Protein AF-A0A914RPT6-F1 (afdb_monomer_lite)

Organism: Parascaris equorum (NCBI:txid6256)

Sequence (140 aa):
MHEAVLGQYVQQFSGYSQHDSQELLSFLLDGLHEDLNRVKKKVYLEAKDSGERPDSMVAAEAWQMYKMGNDSVIVDYLHGQLKSTVVCPQCKLVSVKFDPFCFLSLPLPPKERIHKVVMTLVPLSPDRKWVKVTAIVFFC

Secondary structure (DSSP, 8-st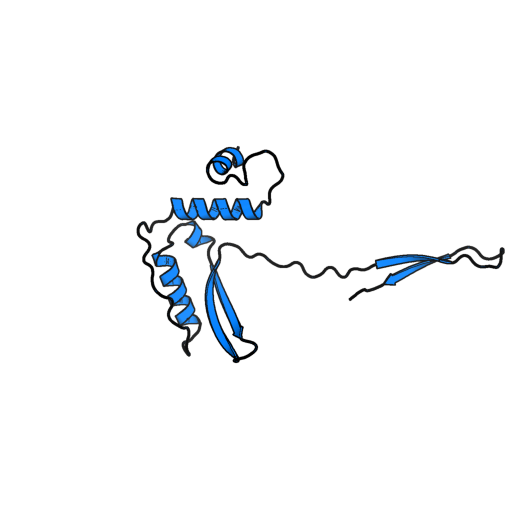ate):
-HHHHHTTT-GGG-SS----HHHHHHHHHHHHHHHT-S--S----PPPP-TTS-HHHHHHHHHHHHHHH--SHHHHHH-EEEEEEEE-TTT--EEEEEEEES---PPPPP--EEEEEEEEE--SSTTSPPEEEEEEEEE-

Structure (mmCIF, N/CA/C/O backbone):
data_AF-A0A914RPT6-F1
#
_entry.id   AF-A0A914RPT6-F1
#
loop_
_atom_site.group_PDB
_atom_site.id
_atom_site.type_symbol
_atom_site.label_atom_id
_atom_site.label_alt_id
_atom_site.label_comp_id
_atom_site.label_asym_id
_atom_site.label_entity_id
_atom_site.label_seq_id
_atom_site.pdbx_PDB_ins_code
_atom_site.Cartn_x
_atom_site.Cartn_y
_atom_site.Cartn_z
_atom_site.occupancy
_atom_site.B_iso_or_equiv
_atom_site.auth_seq_id
_atom_site.auth_comp_id
_atom_site.auth_asym_id
_atom_site.auth_atom_id
_atom_site.pdbx_PDB_model_num
ATOM 1 N N . MET A 1 1 ? 7.819 26.152 0.570 1.00 44.69 1 MET A N 1
ATOM 2 C CA . MET A 1 1 ? 7.006 26.464 1.773 1.00 44.69 1 MET A CA 1
ATOM 3 C C . MET A 1 1 ? 6.519 25.196 2.482 1.00 44.69 1 MET A C 1
ATOM 5 O O . MET A 1 1 ? 6.543 25.185 3.701 1.00 44.69 1 MET A O 1
ATOM 9 N N . HIS A 1 2 ? 6.165 24.119 1.764 1.00 48.03 2 HIS A N 1
ATOM 10 C CA . HIS A 1 2 ? 5.782 22.833 2.375 1.00 48.03 2 HIS A CA 1
ATOM 11 C C . HIS A 1 2 ? 6.952 22.053 3.015 1.00 48.03 2 HIS A C 1
ATOM 13 O O . HIS A 1 2 ? 6.782 21.468 4.078 1.00 48.03 2 HIS A O 1
ATOM 19 N N . GLU A 1 3 ? 8.158 22.116 2.441 1.00 50.22 3 GLU A N 1
ATOM 20 C CA . GLU A 1 3 ? 9.343 21.405 2.964 1.00 50.22 3 GLU A CA 1
ATOM 21 C C . GLU A 1 3 ? 9.825 21.929 4.328 1.00 50.22 3 GLU A C 1
ATOM 23 O O . GLU A 1 3 ? 10.287 21.157 5.158 1.00 50.22 3 GLU A O 1
ATOM 28 N N . ALA A 1 4 ? 9.653 23.224 4.614 1.00 53.31 4 ALA A N 1
ATOM 29 C CA . ALA A 1 4 ? 10.131 23.833 5.859 1.00 53.31 4 ALA A CA 1
ATOM 30 C C . ALA A 1 4 ? 9.368 23.358 7.110 1.00 53.31 4 ALA A C 1
ATOM 32 O O . ALA A 1 4 ? 9.947 23.304 8.192 1.00 53.31 4 ALA A O 1
ATOM 33 N N . VAL A 1 5 ? 8.085 23.007 6.969 1.00 59.34 5 VAL A N 1
ATOM 34 C CA . VAL A 1 5 ? 7.283 22.444 8.069 1.00 59.34 5 VAL A CA 1
ATOM 35 C C . VAL A 1 5 ? 7.643 20.973 8.274 1.00 59.34 5 VAL A C 1
ATOM 37 O O . VAL A 1 5 ? 7.812 20.531 9.403 1.00 59.34 5 VAL A O 1
ATOM 40 N N . LEU A 1 6 ? 7.845 20.225 7.187 1.00 57.00 6 LEU A N 1
ATOM 41 C CA . LEU A 1 6 ? 8.201 18.805 7.234 1.00 57.00 6 LEU A CA 1
ATOM 42 C C . LEU A 1 6 ? 9.631 18.563 7.725 1.00 57.00 6 LEU A C 1
ATOM 44 O O . LEU A 1 6 ? 9.858 17.617 8.474 1.00 57.00 6 LEU A O 1
ATOM 48 N N . GLY A 1 7 ? 10.571 19.456 7.408 1.00 58.16 7 GLY A N 1
ATOM 49 C CA . GLY A 1 7 ? 11.945 19.413 7.913 1.00 58.16 7 GLY A CA 1
ATOM 50 C C . GLY A 1 7 ? 12.064 19.562 9.437 1.00 58.16 7 GLY A C 1
ATOM 51 O O . GLY A 1 7 ? 13.114 19.242 9.991 1.00 58.16 7 GLY A O 1
ATOM 52 N N . GLN A 1 8 ? 11.004 20.005 10.130 1.00 58.56 8 GLN A N 1
ATOM 53 C CA . GLN A 1 8 ? 10.944 20.005 11.599 1.00 58.56 8 GLN A CA 1
ATOM 54 C C . GLN A 1 8 ? 10.602 18.624 12.180 1.00 58.56 8 GLN A C 1
ATOM 56 O O . GLN A 1 8 ? 10.999 18.333 13.305 1.00 58.56 8 GLN A O 1
ATOM 61 N N . TYR A 1 9 ? 9.900 17.776 11.420 1.00 59.31 9 TYR A N 1
ATOM 62 C CA . TYR A 1 9 ? 9.444 16.448 11.852 1.00 59.31 9 TYR A CA 1
ATOM 63 C C . TYR A 1 9 ? 10.284 15.307 11.260 1.00 59.31 9 TYR A C 1
ATOM 65 O O . TYR A 1 9 ? 10.416 14.257 11.885 1.00 59.31 9 TYR A O 1
ATOM 73 N N . VAL A 1 10 ? 10.901 15.512 10.091 1.00 62.88 10 VAL A N 1
ATOM 74 C CA . VAL A 1 10 ? 11.733 14.517 9.402 1.00 62.88 10 VAL A CA 1
ATOM 75 C C . VAL A 1 10 ? 13.016 15.179 8.919 1.00 62.88 10 VAL A C 1
ATOM 77 O O . VAL A 1 10 ? 13.015 15.957 7.965 1.00 62.88 10 VAL A O 1
ATOM 80 N N . GLN A 1 11 ? 14.142 14.836 9.549 1.00 63.28 11 GLN A N 1
ATOM 81 C CA . GLN A 1 11 ? 15.442 15.424 9.202 1.00 63.28 11 GLN A CA 1
ATOM 82 C C . GLN A 1 11 ? 15.878 15.139 7.758 1.00 63.28 11 GLN A C 1
ATOM 84 O O . GLN A 1 11 ? 16.651 15.908 7.196 1.00 63.28 11 GLN A O 1
ATOM 89 N N . GLN A 1 12 ? 15.348 14.082 7.137 1.00 66.31 12 GLN A N 1
ATOM 90 C CA . GLN A 1 12 ? 15.624 13.726 5.745 1.00 66.31 12 GLN A CA 1
ATOM 91 C C . GLN A 1 12 ? 15.121 14.762 4.731 1.00 66.31 12 GLN A C 1
ATOM 93 O O . GLN A 1 12 ? 15.661 14.815 3.634 1.00 66.31 12 GLN A O 1
ATOM 98 N N . PHE A 1 13 ? 14.157 15.616 5.094 1.00 63.16 13 PHE A N 1
ATOM 99 C CA . PHE A 1 13 ? 13.706 16.738 4.258 1.00 63.16 13 PHE A CA 1
ATOM 100 C C . PHE A 1 13 ? 14.322 18.082 4.6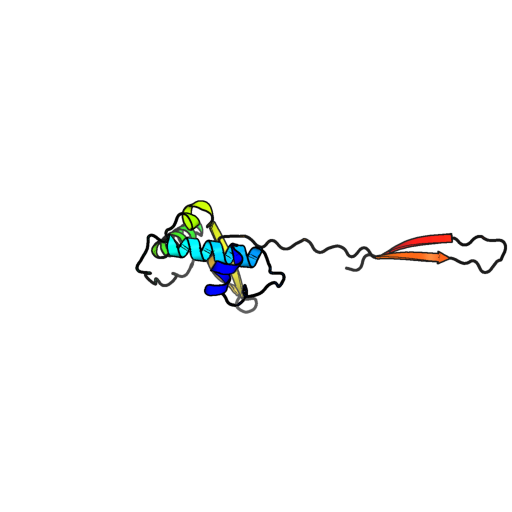82 1.00 63.16 13 PHE A C 1
ATOM 102 O O . PHE A 1 13 ? 13.846 19.145 4.286 1.00 63.16 13 PHE A O 1
ATOM 109 N N . SER A 1 14 ? 15.363 18.062 5.522 1.00 64.56 14 SER A N 1
ATOM 110 C CA . SER A 1 14 ? 16.098 19.265 5.912 1.00 64.56 14 SER A CA 1
ATOM 111 C C . SER A 1 14 ? 17.167 19.603 4.870 1.00 64.56 14 SER A C 1
ATOM 113 O O . SER A 1 14 ? 18.047 18.794 4.586 1.00 64.56 14 SER A O 1
ATOM 115 N N . GLY A 1 15 ? 17.114 20.815 4.313 1.00 69.44 15 GLY A N 1
ATOM 116 C CA . GLY A 1 15 ? 18.082 21.308 3.330 1.00 69.44 15 GLY A CA 1
ATOM 117 C C . GLY A 1 15 ? 17.444 21.695 1.996 1.00 69.44 15 GLY A C 1
ATOM 118 O O . GLY A 1 15 ? 16.254 21.977 1.929 1.00 69.44 15 GLY A O 1
ATOM 119 N N . TYR A 1 16 ? 18.266 21.754 0.945 1.00 72.19 16 TYR A N 1
ATOM 120 C CA . TYR A 1 16 ? 17.866 22.141 -0.420 1.00 72.19 16 TYR A CA 1
ATOM 121 C C . TYR A 1 16 ? 18.251 21.069 -1.459 1.00 72.19 16 TYR A C 1
ATOM 123 O O . TYR A 1 16 ? 18.465 21.374 -2.634 1.00 72.19 16 TYR A O 1
ATOM 131 N N . SER A 1 17 ? 18.429 19.819 -1.022 1.00 78.31 17 SER A N 1
ATOM 132 C CA . SER A 1 17 ? 18.722 18.685 -1.905 1.00 78.31 17 SER A CA 1
ATOM 133 C C . SER A 1 17 ? 17.492 18.254 -2.706 1.00 78.31 17 SER A C 1
ATOM 135 O O . SER A 1 17 ? 16.362 18.578 -2.361 1.00 78.31 17 SER A O 1
ATOM 137 N N . GLN A 1 18 ? 17.707 17.512 -3.796 1.00 81.19 18 GLN A N 1
ATOM 138 C CA . GLN A 1 18 ? 16.603 16.847 -4.490 1.00 81.19 18 GLN A CA 1
ATOM 139 C C . GLN A 1 18 ? 16.128 15.645 -3.665 1.00 81.19 18 GLN A C 1
ATOM 141 O O . GLN A 1 18 ? 16.953 14.879 -3.167 1.00 81.19 18 GLN A O 1
ATOM 146 N N . HIS A 1 19 ? 14.811 15.478 -3.557 1.00 79.06 19 HIS A N 1
ATOM 147 C CA . HIS A 1 19 ? 14.165 14.398 -2.811 1.00 79.06 19 HIS A CA 1
ATOM 148 C C . HIS A 1 19 ? 13.182 13.624 -3.693 1.00 79.06 19 HIS A C 1
ATOM 150 O O . HIS A 1 19 ? 12.703 14.140 -4.707 1.00 79.06 19 HIS A O 1
ATOM 156 N N . ASP A 1 20 ? 12.870 12.388 -3.299 1.00 85.31 20 ASP A N 1
ATOM 157 C CA . ASP A 1 20 ? 11.836 11.594 -3.956 1.00 85.31 20 ASP A CA 1
ATOM 158 C C . ASP A 1 20 ? 10.441 12.094 -3.547 1.00 85.31 20 ASP A C 1
ATOM 160 O O . ASP A 1 20 ? 10.061 12.095 -2.375 1.00 85.31 20 ASP A O 1
ATOM 164 N N . SER A 1 21 ? 9.652 12.515 -4.536 1.00 88.50 21 SER A N 1
ATOM 165 C CA . SER A 1 21 ? 8.270 12.956 -4.329 1.00 88.50 21 SER A CA 1
ATOM 166 C C . SER A 1 21 ? 7.360 11.867 -3.751 1.00 88.50 21 SER A C 1
ATOM 168 O O . SER A 1 21 ? 6.392 12.190 -3.063 1.00 88.50 21 SER A O 1
ATOM 170 N N . GLN A 1 22 ? 7.652 10.589 -4.012 1.00 88.12 22 GLN A N 1
ATOM 171 C CA . GLN A 1 22 ? 6.863 9.476 -3.488 1.00 88.12 22 GLN A CA 1
ATOM 172 C C . GLN A 1 22 ? 7.058 9.333 -1.978 1.00 88.12 22 GLN A C 1
ATOM 174 O O . GLN A 1 22 ? 6.088 9.115 -1.251 1.00 88.12 22 GLN A O 1
ATOM 179 N N . GLU A 1 23 ? 8.285 9.525 -1.505 1.00 85.94 23 GLU A N 1
ATOM 180 C CA . GLU A 1 23 ? 8.607 9.492 -0.082 1.00 85.94 23 GLU A CA 1
ATOM 181 C C . GLU A 1 23 ? 7.907 10.634 0.661 1.00 85.94 23 GLU A C 1
ATOM 183 O O . GLU A 1 23 ? 7.248 10.420 1.681 1.00 85.94 23 GLU A O 1
ATOM 188 N N . LEU A 1 24 ? 7.968 11.839 0.088 1.00 87.00 24 LEU A N 1
ATOM 189 C CA . LEU A 1 24 ? 7.264 13.009 0.601 1.00 87.00 24 LEU A CA 1
ATOM 190 C C . LEU A 1 24 ? 5.752 12.764 0.708 1.00 87.00 24 LEU A C 1
ATOM 192 O O . LEU A 1 24 ? 5.140 13.075 1.730 1.00 87.00 24 LEU A O 1
ATOM 196 N N . LEU A 1 25 ? 5.148 12.204 -0.344 1.00 89.81 25 LEU A N 1
ATOM 197 C CA . LEU A 1 25 ? 3.720 11.901 -0.375 1.00 89.81 25 LEU A CA 1
ATOM 198 C C . LEU A 1 25 ? 3.341 10.867 0.689 1.00 89.81 25 LEU A C 1
ATOM 200 O O . LEU A 1 25 ? 2.344 11.054 1.382 1.00 89.81 25 LEU A O 1
ATOM 204 N N . SER A 1 26 ? 4.140 9.808 0.841 1.00 89.19 26 SER A N 1
ATOM 205 C CA . SER A 1 26 ? 3.910 8.780 1.858 1.00 89.19 26 SER A CA 1
ATOM 206 C C . SER A 1 26 ? 3.908 9.384 3.259 1.00 89.19 26 SER A C 1
ATOM 208 O O . SER A 1 26 ? 3.009 9.098 4.044 1.00 89.19 26 SER A O 1
ATOM 210 N N . PHE A 1 27 ? 4.881 10.247 3.560 1.00 86.81 27 PHE A N 1
ATOM 211 C CA . PHE A 1 27 ? 4.968 10.891 4.866 1.00 86.81 27 PHE A CA 1
ATOM 212 C C . PHE A 1 27 ? 3.801 11.852 5.118 1.00 86.81 27 PHE A C 1
ATOM 214 O O . PHE A 1 27 ? 3.211 11.856 6.195 1.00 86.81 27 PHE A O 1
ATOM 221 N N . LEU A 1 28 ? 3.437 12.653 4.114 1.00 90.06 28 LEU A N 1
ATOM 222 C CA . LEU A 1 28 ? 2.322 13.588 4.225 1.00 90.06 28 LEU A CA 1
ATOM 223 C C . LEU A 1 28 ? 0.996 12.862 4.483 1.00 90.06 28 LEU A C 1
ATOM 225 O O . LEU A 1 28 ? 0.221 13.290 5.334 1.00 90.06 28 LEU A O 1
ATOM 229 N N . LEU A 1 29 ? 0.727 11.780 3.750 1.00 92.31 29 LEU A N 1
ATOM 230 C CA . LEU A 1 29 ? -0.508 11.014 3.904 1.00 92.31 29 LEU A CA 1
ATOM 231 C C . LEU A 1 29 ? -0.577 10.297 5.253 1.00 92.31 29 LEU A C 1
ATOM 233 O O . LEU A 1 29 ? -1.652 10.270 5.846 1.00 92.31 29 LEU A O 1
ATOM 237 N N . ASP A 1 30 ? 0.544 9.777 5.753 1.00 90.94 30 ASP A N 1
ATOM 238 C CA . ASP A 1 30 ? 0.617 9.160 7.081 1.00 90.94 30 ASP A CA 1
ATOM 239 C C . ASP A 1 30 ? 0.399 10.193 8.199 1.00 90.94 30 ASP A C 1
ATOM 241 O O . ASP A 1 30 ? -0.439 9.999 9.078 1.00 90.94 30 ASP A O 1
ATOM 245 N N . GLY A 1 31 ? 1.046 11.360 8.103 1.00 90.88 31 GLY A N 1
ATOM 246 C CA . GLY A 1 31 ? 0.835 12.463 9.044 1.00 90.88 31 GLY A CA 1
ATOM 247 C C . GLY A 1 31 ? -0.616 12.955 9.057 1.00 90.88 31 GLY A C 1
ATOM 248 O O . GLY A 1 31 ? -1.230 13.066 10.116 1.00 90.88 31 GLY A O 1
ATOM 249 N N . LEU A 1 32 ? -1.208 13.173 7.876 1.00 92.75 32 LEU A N 1
ATOM 250 C CA . LEU A 1 32 ? -2.624 13.537 7.754 1.00 92.75 32 LEU A CA 1
ATOM 251 C C . LEU A 1 32 ? -3.551 12.431 8.266 1.00 92.75 32 LEU A C 1
ATOM 253 O O . LEU A 1 32 ? -4.602 12.729 8.835 1.00 92.75 32 LEU A O 1
ATOM 257 N N . HIS A 1 33 ? -3.193 11.163 8.053 1.00 94.69 33 HIS A N 1
ATOM 258 C CA . HIS A 1 33 ? -3.955 10.036 8.566 1.00 94.69 33 HIS A CA 1
ATOM 259 C C . HIS A 1 33 ? -3.995 10.057 10.093 1.00 94.69 33 HIS A C 1
ATOM 261 O O . HIS A 1 33 ? -5.093 9.994 10.643 1.00 94.69 33 HIS A O 1
ATOM 267 N N . GLU A 1 34 ? -2.842 10.171 10.757 1.00 91.81 34 GLU A N 1
ATOM 268 C CA . GLU A 1 34 ? -2.737 10.155 12.220 1.00 91.81 34 GLU A CA 1
ATOM 269 C C . GLU A 1 34 ? -3.401 11.387 12.861 1.00 91.81 34 GLU A C 1
ATOM 271 O O . GLU A 1 34 ? -4.160 11.237 13.824 1.00 91.81 34 GLU A O 1
ATOM 276 N N . ASP A 1 35 ? -3.223 12.584 12.289 1.00 92.00 35 ASP A N 1
ATOM 277 C CA . ASP A 1 35 ? -3.870 13.812 12.778 1.00 92.00 35 ASP A CA 1
ATOM 278 C C . ASP A 1 35 ? -5.402 13.720 12.711 1.00 92.00 35 ASP A C 1
ATOM 280 O O . ASP A 1 35 ? -6.117 14.132 13.634 1.00 92.00 35 ASP A O 1
ATOM 284 N N . LEU A 1 36 ? -5.920 13.135 11.627 1.00 93.88 36 LEU A N 1
ATOM 285 C CA . LEU A 1 36 ? -7.354 12.965 11.387 1.00 93.88 36 LEU A CA 1
ATOM 286 C C . LEU A 1 36 ? -7.898 11.624 11.898 1.00 93.88 36 LEU A C 1
ATOM 288 O O . LEU A 1 36 ? -9.077 11.329 11.678 1.00 93.88 36 LEU A O 1
ATOM 292 N N . ASN A 1 37 ? -7.081 10.813 12.577 1.00 94.56 37 ASN A N 1
ATOM 293 C CA . ASN A 1 37 ? -7.506 9.514 13.081 1.00 94.56 37 ASN A CA 1
ATOM 294 C C . ASN A 1 37 ? -8.531 9.700 14.210 1.00 94.56 37 ASN A C 1
ATOM 296 O O . ASN A 1 37 ? -8.264 10.313 15.256 1.00 94.56 37 ASN A O 1
ATOM 300 N N . ARG A 1 38 ? -9.732 9.167 13.979 1.00 93.94 38 ARG A N 1
ATOM 301 C CA . ARG A 1 38 ? -10.877 9.165 14.896 1.00 93.94 38 ARG A CA 1
ATOM 302 C C . ARG A 1 38 ? -10.629 8.207 16.065 1.00 93.94 38 ARG A C 1
ATOM 304 O O . ARG A 1 38 ? -11.127 8.441 17.167 1.00 93.94 38 ARG A O 1
ATOM 311 N N . VAL A 1 39 ? -9.807 7.172 15.870 1.00 90.44 39 VAL A N 1
ATOM 312 C CA . VAL A 1 39 ? -9.392 6.244 16.928 1.00 90.44 39 VAL A CA 1
ATOM 313 C C . VAL A 1 39 ? -8.236 6.844 17.729 1.00 90.44 39 VAL A C 1
ATOM 315 O O . VAL A 1 39 ? -7.150 7.068 17.208 1.00 90.44 39 VAL A O 1
ATOM 318 N N . LYS A 1 40 ? -8.439 7.061 19.036 1.00 84.50 40 LYS A N 1
ATOM 319 C CA . LYS A 1 40 ? -7.398 7.592 19.944 1.00 84.50 40 LYS A CA 1
ATOM 320 C C . LYS A 1 40 ? -6.675 6.527 20.771 1.00 84.50 40 LYS A C 1
ATOM 322 O O . LYS A 1 40 ? -5.595 6.783 21.293 1.00 84.50 40 LYS A O 1
ATOM 327 N N . LYS A 1 41 ? -7.252 5.328 20.895 1.00 85.06 41 LYS A N 1
ATOM 328 C CA . LYS A 1 41 ? -6.654 4.201 21.619 1.00 85.06 41 LYS A CA 1
ATOM 329 C C . LYS A 1 41 ? -6.573 2.993 20.697 1.00 85.06 41 LYS A C 1
ATOM 331 O O . LYS A 1 41 ? -7.583 2.349 20.435 1.00 85.06 41 LYS A O 1
ATOM 336 N N . LYS A 1 42 ? -5.361 2.687 20.235 1.00 79.00 42 LYS A N 1
ATOM 337 C CA . LYS A 1 42 ? -5.100 1.526 19.381 1.0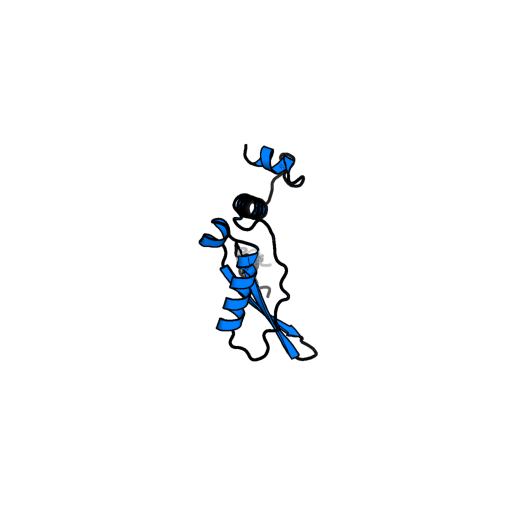0 79.00 42 LYS A CA 1
ATOM 338 C C . LYS A 1 42 ? -5.252 0.241 20.211 1.00 79.00 42 LYS A C 1
ATOM 340 O O . LYS A 1 42 ? -4.660 0.115 21.285 1.00 79.00 42 LYS A O 1
ATOM 345 N N . VAL A 1 43 ? -6.081 -0.687 19.734 1.00 80.06 43 VAL A N 1
ATOM 346 C CA . VAL A 1 43 ? -6.234 -2.032 20.307 1.00 80.06 43 VAL A CA 1
ATOM 347 C C . VAL A 1 43 ? -5.423 -2.992 19.449 1.00 80.06 43 VAL A C 1
ATOM 349 O O . VAL A 1 43 ? -5.672 -3.115 18.253 1.00 80.06 43 VAL A O 1
ATOM 352 N N . TYR A 1 44 ? -4.453 -3.665 20.059 1.00 70.38 44 TYR A N 1
ATOM 353 C CA . TYR A 1 44 ? -3.677 -4.696 19.381 1.00 70.38 44 TYR A CA 1
ATOM 354 C C . TYR A 1 44 ? -4.430 -6.017 19.475 1.00 70.38 44 TYR A C 1
ATOM 356 O O . TYR A 1 44 ? -4.642 -6.546 20.565 1.00 70.38 44 TYR A O 1
ATOM 364 N N . LEU A 1 45 ? -4.853 -6.522 18.324 1.00 75.06 45 LEU A N 1
ATOM 365 C CA . LEU A 1 45 ? -5.454 -7.838 18.188 1.00 75.06 45 LEU A CA 1
ATOM 366 C C . LEU A 1 45 ? -4.503 -8.714 17.383 1.00 75.06 45 LEU A C 1
ATOM 368 O O . LEU A 1 45 ? -3.978 -8.286 16.354 1.00 75.06 45 LEU A O 1
ATOM 372 N N . GLU A 1 46 ? -4.285 -9.940 17.847 1.00 74.56 46 GLU A N 1
ATOM 373 C CA . GLU A 1 46 ? -3.476 -10.902 17.109 1.00 74.56 46 GLU A CA 1
ATOM 374 C C . GLU A 1 46 ? -4.200 -11.331 15.832 1.00 74.56 46 GLU A C 1
ATOM 376 O O . GLU A 1 46 ? -5.398 -11.635 15.838 1.00 74.56 46 GLU A O 1
ATOM 381 N N . ALA A 1 47 ? -3.462 -11.343 14.723 1.00 70.44 47 ALA A N 1
ATOM 382 C CA . ALA A 1 47 ? -3.971 -11.833 13.454 1.00 70.44 47 ALA A CA 1
ATOM 383 C C . ALA A 1 47 ? -4.284 -13.328 13.578 1.00 70.44 47 ALA A C 1
ATOM 385 O O . ALA A 1 47 ? -3.409 -14.135 13.892 1.00 70.44 47 ALA A O 1
ATOM 386 N N . LYS A 1 48 ? -5.541 -13.696 13.322 1.00 71.94 48 LYS A N 1
ATOM 387 C CA . LYS A 1 48 ? -5.943 -15.102 13.247 1.00 71.94 48 LYS A CA 1
ATOM 388 C C . LYS A 1 48 ? -5.361 -15.731 11.990 1.00 71.94 48 LYS A C 1
ATOM 390 O O . LYS A 1 48 ? -5.394 -15.116 10.924 1.00 71.94 48 LYS A O 1
ATOM 395 N N . ASP A 1 49 ? -4.901 -16.972 12.105 1.00 71.75 49 ASP A N 1
ATOM 396 C CA . ASP A 1 49 ? -4.406 -17.709 10.948 1.00 71.75 49 ASP A CA 1
ATOM 397 C C . ASP A 1 49 ? -5.519 -17.906 9.905 1.00 71.75 49 ASP A C 1
ATOM 399 O O . ASP A 1 49 ? -6.693 -18.113 10.233 1.00 71.75 49 ASP A O 1
ATOM 403 N N . SER A 1 50 ? -5.148 -17.796 8.633 1.00 73.00 50 SER A N 1
ATOM 404 C CA . SER A 1 50 ? -6.046 -17.923 7.483 1.00 73.00 50 SER A CA 1
ATOM 405 C C . SER A 1 50 ? -6.698 -19.310 7.421 1.00 73.00 50 SER A C 1
ATOM 407 O O . SER A 1 50 ? -7.903 -19.404 7.170 1.00 73.00 50 SER A O 1
ATOM 409 N N . GLY A 1 51 ? -5.958 -20.364 7.789 1.00 75.62 51 GLY A N 1
ATOM 410 C CA . GLY A 1 51 ? -6.456 -21.741 7.816 1.00 75.62 51 GLY A CA 1
ATOM 411 C C . GLY A 1 51 ? -7.126 -22.143 6.496 1.00 75.62 51 GLY A C 1
ATOM 412 O O . GLY A 1 51 ? -6.694 -21.737 5.422 1.00 75.62 51 GLY A O 1
ATOM 413 N N . GLU A 1 52 ? -8.217 -22.906 6.578 1.00 78.12 52 GLU A N 1
ATOM 414 C CA . GLU A 1 52 ? -9.043 -23.296 5.418 1.00 78.12 52 GLU A CA 1
ATOM 415 C C . GLU A 1 52 ? -10.242 -22.356 5.184 1.00 78.12 52 GLU A C 1
ATOM 417 O O . GLU A 1 52 ? -11.208 -22.701 4.502 1.00 78.12 52 GLU A O 1
ATOM 422 N N . ARG A 1 53 ? -10.233 -21.162 5.787 1.00 86.69 53 ARG A N 1
ATOM 423 C CA . ARG A 1 53 ? -11.361 -20.228 5.697 1.00 86.69 53 ARG A CA 1
ATOM 424 C C . ARG A 1 53 ? -11.378 -19.528 4.333 1.00 86.69 53 ARG A C 1
ATOM 426 O O . ARG A 1 53 ? -10.322 -19.305 3.743 1.00 86.69 53 ARG A O 1
ATOM 433 N N . PRO A 1 54 ? -12.558 -19.131 3.827 1.00 91.06 54 PRO A N 1
ATOM 434 C CA . PRO A 1 54 ? -12.644 -18.406 2.566 1.00 91.06 54 PRO A CA 1
ATOM 435 C C . PRO A 1 54 ? -11.945 -17.044 2.656 1.00 91.06 54 PRO A C 1
ATOM 437 O O . PRO A 1 54 ? -12.153 -16.291 3.611 1.00 91.06 54 PRO A O 1
ATOM 440 N N . ASP A 1 55 ? -11.182 -16.703 1.614 1.00 91.75 55 ASP A N 1
ATOM 441 C CA . ASP A 1 55 ? -10.417 -15.453 1.520 1.00 91.75 55 ASP A CA 1
ATOM 442 C C . ASP A 1 55 ? -11.263 -14.212 1.819 1.00 91.75 55 ASP A C 1
ATOM 444 O O . ASP A 1 55 ? -10.805 -13.312 2.510 1.00 91.75 55 ASP A O 1
ATOM 448 N N . SER A 1 56 ? -12.506 -14.162 1.334 1.00 93.25 56 SER A N 1
ATOM 449 C CA . SER A 1 56 ? -13.404 -13.018 1.535 1.00 93.25 56 SER A CA 1
ATOM 450 C C . SER A 1 56 ? -13.707 -12.752 3.011 1.00 93.25 56 SER A C 1
ATOM 452 O O . SER A 1 56 ? -13.795 -11.597 3.423 1.00 93.25 56 SER A O 1
ATOM 454 N N . MET A 1 57 ? -13.833 -13.810 3.816 1.00 92.06 57 MET A N 1
ATOM 455 C CA . MET A 1 57 ? -14.068 -13.705 5.254 1.00 92.06 57 MET A CA 1
ATOM 456 C C . MET A 1 57 ? -12.807 -13.229 5.973 1.00 92.06 57 MET A C 1
ATOM 458 O O . MET A 1 57 ? -12.875 -12.297 6.769 1.00 92.06 57 MET A O 1
ATOM 462 N N . VAL A 1 58 ? -11.654 -13.825 5.657 1.00 92.50 58 VAL A N 1
ATOM 463 C CA . VAL A 1 58 ? -10.368 -13.458 6.272 1.00 92.50 58 VAL A CA 1
ATOM 464 C C . VAL A 1 58 ? -9.973 -12.024 5.900 1.00 92.50 58 VAL A C 1
ATOM 466 O O . VAL A 1 58 ? -9.534 -11.270 6.765 1.00 92.50 58 VAL A O 1
ATOM 469 N N . ALA A 1 59 ? -10.197 -11.618 4.649 1.00 93.94 59 ALA A N 1
ATOM 470 C CA . ALA A 1 59 ? -9.986 -10.255 4.170 1.00 93.94 59 ALA A CA 1
ATOM 471 C C . ALA A 1 59 ? -10.856 -9.250 4.931 1.00 93.94 59 ALA A C 1
ATOM 473 O O . ALA A 1 59 ? -10.346 -8.255 5.450 1.00 93.94 59 ALA A O 1
ATOM 474 N N . ALA A 1 60 ? -12.158 -9.539 5.055 1.00 94.44 60 ALA A N 1
ATOM 475 C CA . ALA A 1 60 ? -13.092 -8.691 5.784 1.00 94.44 60 ALA A CA 1
ATOM 476 C C . ALA A 1 60 ? -12.711 -8.572 7.266 1.00 94.44 60 ALA A C 1
ATOM 478 O O . ALA A 1 60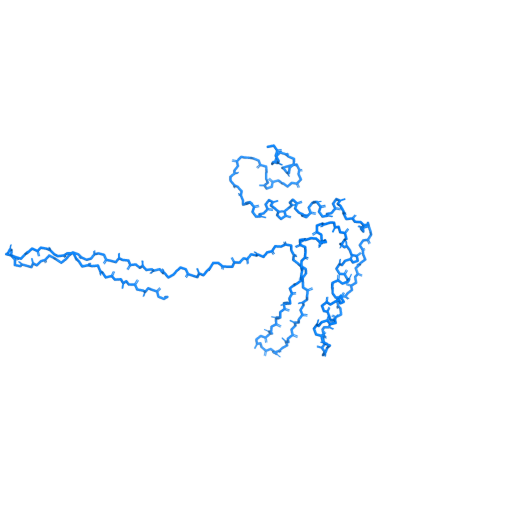 ? -12.683 -7.462 7.792 1.00 94.44 60 ALA A O 1
ATOM 479 N N . GLU A 1 61 ? -12.371 -9.678 7.933 1.00 92.94 61 GLU A N 1
ATOM 480 C CA . GLU A 1 61 ? -11.889 -9.668 9.319 1.00 92.94 61 GLU A CA 1
ATOM 481 C C . GLU A 1 61 ? -10.622 -8.822 9.469 1.00 92.94 61 GLU A C 1
ATOM 483 O O . GLU A 1 61 ? -10.580 -7.932 10.319 1.00 92.94 61 GLU A O 1
ATOM 488 N N . ALA A 1 62 ? -9.622 -9.042 8.611 1.00 92.50 62 ALA A N 1
ATOM 489 C CA . ALA A 1 62 ? -8.380 -8.277 8.616 1.00 92.50 62 ALA A CA 1
ATOM 490 C C . ALA A 1 62 ? -8.631 -6.780 8.379 1.00 92.50 62 ALA A C 1
ATOM 492 O O . ALA A 1 62 ? -8.020 -5.940 9.038 1.00 92.50 62 ALA A O 1
ATOM 493 N N . TRP A 1 63 ? -9.576 -6.431 7.501 1.00 94.38 63 TRP A N 1
ATOM 494 C CA . TRP A 1 63 ? -9.946 -5.040 7.247 1.00 94.38 63 TRP A CA 1
ATOM 495 C C . TRP A 1 63 ? -10.653 -4.400 8.442 1.00 94.38 63 TRP A C 1
ATOM 497 O O . TRP A 1 63 ? -10.365 -3.259 8.799 1.00 94.38 63 TRP A O 1
ATOM 507 N N . GLN A 1 64 ? -11.556 -5.127 9.105 1.00 92.69 64 GLN A N 1
ATOM 508 C CA . GLN A 1 64 ? -12.191 -4.635 10.329 1.00 92.69 64 GLN A CA 1
ATOM 509 C C . GLN A 1 64 ? -11.156 -4.432 11.435 1.00 92.69 64 GLN A C 1
ATOM 511 O O . GLN A 1 64 ? -11.155 -3.381 12.067 1.00 92.69 64 GLN A O 1
ATOM 516 N N . MET A 1 65 ? -10.244 -5.388 11.628 1.00 91.25 65 MET A N 1
ATOM 517 C CA . MET A 1 65 ? -9.142 -5.263 12.586 1.00 91.25 65 MET A CA 1
ATOM 518 C C . MET A 1 65 ? -8.260 -4.051 12.277 1.00 91.25 65 MET A C 1
ATOM 520 O O . MET A 1 65 ? -7.931 -3.291 13.183 1.00 91.25 65 MET A O 1
ATOM 524 N N . TYR A 1 66 ? -7.931 -3.825 11.004 1.00 92.25 66 TYR A N 1
ATOM 525 C CA . TYR A 1 66 ? -7.185 -2.647 10.576 1.00 92.25 66 TYR A CA 1
ATOM 526 C C . TYR A 1 66 ? -7.915 -1.344 10.942 1.00 92.25 66 TYR A C 1
ATOM 528 O O . TYR A 1 66 ? -7.321 -0.455 11.557 1.00 92.25 66 TYR A O 1
ATOM 536 N N . LYS A 1 67 ? -9.221 -1.259 10.661 1.00 92.38 67 LYS A N 1
ATOM 537 C CA . LYS A 1 67 ? -10.037 -0.075 10.971 1.00 92.38 67 LYS A CA 1
ATOM 538 C C . LYS A 1 67 ? -10.245 0.183 12.463 1.00 92.38 67 LYS A C 1
ATOM 540 O O . LYS A 1 67 ? -10.482 1.322 12.846 1.00 92.38 67 LYS A O 1
ATOM 545 N N . MET A 1 68 ? -10.107 -0.827 13.327 1.00 91.12 68 MET A N 1
ATOM 546 C CA . MET A 1 68 ? -10.173 -0.622 14.784 1.00 91.12 68 MET A CA 1
ATOM 547 C C . MET A 1 68 ? -9.049 0.276 15.312 1.00 91.12 68 MET A C 1
ATOM 549 O O . MET A 1 68 ? -9.208 0.862 16.378 1.00 91.12 68 MET A O 1
ATOM 553 N N . GLY A 1 69 ? -7.918 0.366 14.603 1.00 90.19 69 GLY A N 1
ATOM 554 C CA . GLY A 1 69 ? -6.804 1.259 14.936 1.00 90.19 69 GLY A CA 1
ATOM 555 C C . GLY A 1 69 ? -6.673 2.475 14.017 1.00 90.19 69 GLY A C 1
ATOM 556 O O . GLY A 1 69 ? -5.974 3.424 14.373 1.00 90.19 69 GLY A O 1
ATOM 557 N N . ASN A 1 70 ? -7.319 2.439 12.850 1.00 92.69 70 ASN A N 1
ATOM 558 C CA . ASN A 1 70 ? -7.088 3.365 11.746 1.00 92.69 70 ASN A CA 1
ATOM 559 C C . ASN A 1 70 ? -8.433 3.766 11.130 1.00 92.69 70 ASN A C 1
ATOM 561 O O . ASN A 1 70 ? -8.964 3.066 10.270 1.00 92.69 70 ASN A O 1
ATOM 565 N N . ASP A 1 71 ? -8.982 4.895 11.567 1.00 94.50 71 ASP A N 1
ATOM 566 C CA . ASP A 1 71 ? -10.249 5.418 11.055 1.00 94.50 71 ASP A CA 1
ATOM 567 C C . ASP A 1 71 ? -10.088 6.902 10.736 1.00 94.50 71 ASP A C 1
ATOM 569 O O . ASP A 1 71 ? -10.122 7.756 11.621 1.00 94.50 71 ASP A O 1
ATOM 573 N N . SER A 1 72 ? -9.857 7.222 9.467 1.00 96.06 72 SER A N 1
ATOM 574 C CA . SER A 1 72 ? -9.740 8.604 9.016 1.00 96.06 72 SER A CA 1
ATOM 575 C C . SER A 1 72 ? -10.196 8.746 7.573 1.00 96.06 72 SER A C 1
ATOM 577 O O . SER A 1 72 ? -10.309 7.768 6.836 1.00 96.06 72 SER A O 1
ATOM 579 N N . VAL A 1 73 ? -10.385 9.993 7.142 1.00 95.56 73 VAL A N 1
ATOM 580 C CA . VAL A 1 73 ? -10.745 10.310 5.754 1.00 95.56 73 VAL A CA 1
ATOM 581 C C . VAL A 1 73 ? -9.714 9.782 4.745 1.00 95.56 73 VAL A C 1
ATOM 583 O O . VAL A 1 73 ? -10.066 9.446 3.620 1.00 95.56 73 VAL A O 1
ATOM 586 N N . ILE A 1 74 ? -8.444 9.661 5.150 1.00 95.50 74 ILE A N 1
ATOM 587 C CA . ILE A 1 74 ? -7.387 9.079 4.314 1.00 95.50 74 ILE A CA 1
ATOM 588 C C . ILE A 1 74 ? -7.648 7.585 4.097 1.00 95.50 74 ILE A C 1
ATOM 590 O O . ILE A 1 74 ? -7.574 7.113 2.965 1.00 95.50 74 ILE A O 1
ATOM 594 N N . VAL A 1 75 ? -8.037 6.860 5.151 1.00 95.31 75 VAL A N 1
ATOM 595 C CA . VAL A 1 75 ? -8.412 5.440 5.048 1.00 95.31 75 VAL A CA 1
ATOM 596 C C . VAL A 1 75 ? -9.638 5.268 4.158 1.00 95.31 75 VAL A C 1
ATOM 598 O O . VAL A 1 75 ? -9.657 4.375 3.317 1.00 95.31 75 VAL A O 1
ATOM 601 N N . ASP A 1 76 ? -10.630 6.146 4.319 1.00 93.62 76 ASP A N 1
ATOM 602 C CA . ASP A 1 76 ? -11.906 6.079 3.602 1.00 93.62 76 ASP A CA 1
ATOM 603 C C . ASP A 1 76 ? -11.731 6.180 2.071 1.00 93.62 76 ASP A C 1
ATOM 605 O O . ASP A 1 76 ? -12.462 5.523 1.329 1.00 93.62 76 ASP A O 1
ATOM 609 N N . TYR A 1 77 ? -10.771 6.982 1.591 1.00 95.19 77 TYR A N 1
ATOM 610 C CA . TYR A 1 77 ? -10.606 7.261 0.156 1.00 95.19 77 TYR A CA 1
ATOM 611 C C . TYR A 1 77 ? -9.371 6.642 -0.495 1.00 95.19 77 TYR A C 1
ATOM 613 O O . TYR A 1 77 ? -9.405 6.361 -1.693 1.00 95.19 77 TYR A O 1
ATOM 621 N N . LEU A 1 78 ? -8.272 6.489 0.244 1.00 95.12 78 LEU A N 1
ATOM 622 C CA . LEU A 1 78 ? -6.976 6.132 -0.337 1.00 95.12 78 LEU A CA 1
ATOM 623 C C . LEU A 1 78 ? -6.509 4.737 0.059 1.00 95.12 78 LEU A C 1
ATOM 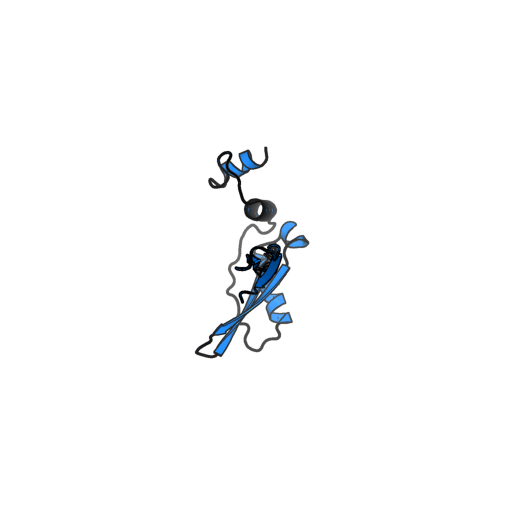625 O O . LEU A 1 78 ? -5.671 4.170 -0.639 1.00 95.12 78 LEU A O 1
ATOM 629 N N . HIS A 1 79 ? -7.030 4.168 1.149 1.00 96.31 79 HIS A N 1
ATOM 630 C CA . HIS A 1 79 ? -6.577 2.853 1.576 1.00 96.31 79 HIS A CA 1
ATOM 631 C C . HIS A 1 79 ? -7.355 1.729 0.893 1.00 96.31 79 HIS A C 1
ATOM 633 O O . HIS A 1 79 ? -8.583 1.729 0.829 1.00 96.31 79 HIS A O 1
ATOM 639 N N . GLY A 1 80 ? -6.618 0.728 0.428 1.00 95.75 80 GLY A N 1
ATOM 640 C CA . GLY A 1 80 ? -7.140 -0.547 -0.046 1.00 95.75 80 GLY A CA 1
ATOM 641 C C . GLY A 1 80 ? -6.501 -1.716 0.694 1.00 95.75 80 GLY A C 1
ATOM 642 O O . GLY A 1 80 ? -5.752 -1.530 1.652 1.00 95.75 80 GLY A O 1
ATOM 643 N N . GLN A 1 81 ? -6.776 -2.936 0.232 1.00 96.38 81 GLN A N 1
ATOM 644 C CA . GLN A 1 81 ? -6.238 -4.165 0.814 1.00 96.38 81 GLN A CA 1
ATOM 645 C C . GLN A 1 81 ? -5.650 -5.076 -0.274 1.00 96.38 81 GLN A C 1
ATOM 647 O O . GLN A 1 81 ? -6.278 -5.298 -1.311 1.00 96.38 81 GLN A O 1
ATOM 652 N N . LEU A 1 82 ? -4.450 -5.608 -0.037 1.00 95.75 82 LEU A N 1
ATOM 653 C CA . LEU A 1 82 ? -3.766 -6.578 -0.896 1.00 95.75 82 LEU A CA 1
ATOM 654 C C . LEU A 1 82 ? -3.801 -7.969 -0.272 1.00 95.75 82 LEU A C 1
ATOM 656 O O . LEU A 1 82 ? -3.653 -8.110 0.937 1.00 95.75 82 LEU A O 1
ATOM 660 N N . LYS A 1 83 ? -3.926 -9.004 -1.108 1.00 94.25 83 LYS A N 1
ATOM 661 C CA . LYS A 1 83 ? -3.718 -10.397 -0.701 1.00 94.25 83 LYS A CA 1
ATOM 662 C C . LYS A 1 83 ? -2.271 -10.804 -0.987 1.00 94.25 83 LYS A C 1
ATOM 664 O O . LYS A 1 83 ? -1.913 -11.067 -2.135 1.00 94.25 83 LYS A O 1
ATOM 669 N N . SER A 1 84 ? -1.468 -10.924 0.059 1.00 93.19 84 SER A N 1
ATOM 670 C CA . SER A 1 84 ? -0.085 -11.398 0.005 1.00 93.19 84 SER A CA 1
ATOM 671 C C . SER A 1 84 ? -0.054 -12.906 0.246 1.00 93.19 84 SER A C 1
ATOM 673 O O . SER A 1 84 ? -0.480 -13.372 1.298 1.00 93.19 84 SER A O 1
ATOM 675 N N . THR A 1 85 ? 0.440 -13.690 -0.715 1.00 92.88 85 THR A N 1
ATOM 676 C CA . THR A 1 85 ? 0.607 -15.147 -0.557 1.00 92.88 85 THR A CA 1
ATOM 677 C C . THR A 1 85 ? 2.082 -15.503 -0.625 1.00 92.88 85 THR A C 1
ATOM 679 O O . THR A 1 85 ? 2.722 -15.319 -1.658 1.00 92.88 85 THR A O 1
ATOM 682 N N . VAL A 1 86 ? 2.620 -16.027 0.473 1.00 92.62 86 VAL A N 1
ATOM 683 C CA . VAL A 1 86 ? 4.009 -16.477 0.571 1.00 92.62 86 VAL A CA 1
ATOM 684 C C . VAL A 1 86 ? 4.018 -17.992 0.673 1.00 92.62 86 VAL A C 1
ATOM 686 O O . VAL A 1 86 ? 3.416 -18.568 1.577 1.00 92.62 86 VAL A O 1
ATOM 689 N N . VAL A 1 87 ? 4.716 -18.642 -0.254 1.00 94.00 87 VAL A N 1
ATOM 690 C CA . VAL A 1 87 ? 4.881 -20.097 -0.264 1.00 94.00 87 VAL A CA 1
ATOM 691 C C . VAL A 1 87 ? 6.320 -20.422 0.096 1.00 94.00 87 VAL A C 1
ATOM 693 O O . VAL A 1 87 ? 7.247 -20.022 -0.608 1.00 94.00 87 VAL A O 1
ATOM 696 N N . CYS A 1 88 ? 6.518 -21.171 1.179 1.00 93.75 88 CYS A N 1
ATOM 697 C CA . CYS A 1 88 ? 7.848 -21.640 1.540 1.00 93.75 88 CYS A CA 1
ATOM 698 C C . CYS A 1 88 ? 8.353 -22.636 0.478 1.00 93.75 88 CYS A C 1
ATOM 700 O O . CYS A 1 88 ? 7.708 -23.666 0.247 1.00 93.75 88 CYS A O 1
ATOM 702 N N . PRO A 1 89 ? 9.517 -22.399 -0.156 1.00 95.50 89 PRO A N 1
ATOM 703 C CA . PRO A 1 89 ? 10.012 -23.276 -1.213 1.00 95.50 89 PRO A CA 1
ATOM 704 C C . PRO A 1 89 ? 10.384 -24.675 -0.699 1.00 95.50 89 PRO A C 1
ATOM 706 O O . PRO A 1 89 ? 10.288 -25.633 -1.471 1.00 95.50 89 PRO A O 1
ATOM 709 N N . GLN A 1 90 ? 10.748 -24.797 0.585 1.00 96.88 90 GLN A N 1
ATOM 710 C CA . GLN A 1 90 ? 11.190 -26.041 1.224 1.00 96.88 90 GLN A CA 1
ATOM 711 C C . GLN A 1 90 ? 10.026 -26.875 1.778 1.00 96.88 90 GLN A C 1
ATOM 713 O O . GLN A 1 90 ? 9.837 -28.006 1.345 1.00 96.88 90 GLN A O 1
ATOM 718 N N . CYS A 1 91 ? 9.230 -26.331 2.708 1.00 94.56 91 CYS A N 1
ATOM 719 C CA . CYS A 1 91 ? 8.164 -27.086 3.385 1.00 94.56 91 CYS A CA 1
ATOM 720 C C . CYS A 1 91 ? 6.779 -26.954 2.735 1.00 94.56 91 CYS A C 1
ATOM 722 O O . CYS A 1 91 ? 5.830 -27.564 3.214 1.00 94.56 91 CYS A O 1
ATOM 724 N N . LYS A 1 92 ? 6.648 -26.154 1.667 1.00 92.38 92 LYS A N 1
ATOM 725 C CA . LYS A 1 92 ? 5.383 -25.876 0.958 1.00 92.38 92 LYS A CA 1
ATOM 726 C C . LYS A 1 92 ? 4.272 -25.275 1.824 1.00 92.38 92 LYS A C 1
ATOM 728 O O . LYS A 1 92 ? 3.138 -25.181 1.364 1.00 92.38 92 LYS A O 1
ATOM 733 N N . LEU A 1 93 ? 4.598 -24.806 3.030 1.00 91.19 93 LEU A N 1
ATOM 734 C CA . LEU A 1 93 ? 3.679 -24.023 3.844 1.00 91.19 93 LEU A CA 1
ATOM 735 C C . LEU A 1 93 ? 3.273 -22.763 3.075 1.00 91.19 93 LEU A C 1
ATOM 737 O O . LEU A 1 93 ? 4.133 -22.013 2.603 1.00 91.19 93 LEU A O 1
ATOM 741 N N . VAL A 1 94 ? 1.966 -22.554 2.961 1.00 90.00 94 VAL A N 1
ATOM 742 C CA . VAL A 1 94 ? 1.368 -21.372 2.347 1.00 90.00 94 VAL A CA 1
ATOM 743 C C . VAL A 1 94 ? 0.907 -20.453 3.467 1.00 90.00 94 VAL A C 1
ATOM 745 O O . VAL A 1 94 ? 0.125 -20.859 4.319 1.00 90.00 94 VAL A O 1
ATOM 748 N N . SER A 1 95 ? 1.397 -19.218 3.468 1.00 89.38 95 SER A N 1
ATOM 749 C CA . SER A 1 95 ? 0.945 -18.164 4.369 1.00 89.38 95 SER A CA 1
ATOM 750 C C . SER A 1 95 ? 0.243 -17.088 3.554 1.00 89.38 95 SER A C 1
ATOM 752 O O . SER A 1 95 ? 0.822 -16.540 2.614 1.00 89.38 95 SER A O 1
ATOM 754 N N . VAL A 1 96 ? -1.009 -16.802 3.905 1.00 90.88 96 VAL A N 1
ATOM 755 C CA . VAL A 1 96 ? -1.813 -15.749 3.283 1.00 90.88 96 VAL A CA 1
ATOM 756 C C . VAL A 1 96 ? -2.002 -14.619 4.286 1.00 90.88 96 VAL A C 1
ATOM 758 O O . VAL A 1 96 ? -2.385 -14.854 5.432 1.00 90.88 96 VAL A O 1
ATOM 761 N N . LYS A 1 97 ? -1.750 -13.386 3.848 1.00 91.62 97 LYS A N 1
ATOM 762 C CA . LYS A 1 97 ? -2.009 -12.162 4.608 1.00 91.62 97 LYS A CA 1
ATOM 763 C C . LYS A 1 97 ? -2.805 -11.170 3.777 1.00 91.62 97 LYS A C 1
ATOM 765 O O . LYS A 1 97 ? -2.714 -11.164 2.551 1.00 91.62 97 LYS A O 1
ATOM 770 N N . PHE A 1 98 ? -3.584 -10.346 4.467 1.00 94.19 98 PHE A N 1
ATOM 771 C CA . PHE A 1 98 ? -4.356 -9.272 3.863 1.00 94.19 98 PHE A CA 1
ATOM 772 C C . PHE A 1 98 ? -3.873 -7.935 4.409 1.00 94.19 98 PHE A C 1
ATOM 774 O O . PHE A 1 98 ? -4.255 -7.535 5.510 1.00 94.19 98 PHE A O 1
ATOM 781 N N . ASP A 1 99 ? -3.015 -7.272 3.643 1.00 92.56 99 ASP A N 1
ATOM 782 C CA . ASP A 1 99 ? -2.267 -6.102 4.091 1.00 92.56 99 ASP A CA 1
ATOM 783 C C . ASP A 1 99 ? -2.915 -4.814 3.552 1.00 92.56 99 ASP A C 1
ATOM 785 O O . ASP A 1 99 ? -3.239 -4.745 2.361 1.00 92.56 99 ASP A O 1
ATOM 789 N N . PRO A 1 100 ? -3.134 -3.787 4.391 1.00 94.25 100 PRO A N 1
ATOM 790 C CA . PRO A 1 100 ? -3.608 -2.489 3.928 1.00 94.25 100 PRO A CA 1
ATOM 791 C C . PRO A 1 100 ? -2.524 -1.780 3.098 1.00 94.25 100 PRO A C 1
ATOM 793 O O . PRO A 1 100 ? -1.334 -1.907 3.380 1.00 94.25 100 PRO A O 1
ATOM 796 N N . PHE A 1 101 ? -2.924 -0.993 2.100 1.00 94.62 101 PHE A N 1
ATOM 797 C CA . PHE A 1 101 ? -2.017 -0.146 1.316 1.00 94.62 101 PHE A CA 1
ATOM 798 C C . PHE A 1 101 ? -2.648 1.217 1.034 1.00 94.62 101 PHE A C 1
ATOM 800 O O . PHE A 1 101 ? -3.865 1.304 0.935 1.00 94.62 101 PHE A O 1
ATOM 807 N N . CYS A 1 102 ? -1.829 2.256 0.855 1.00 93.38 102 CYS A N 1
ATOM 808 C CA . CYS A 1 102 ? -2.269 3.612 0.480 1.00 93.38 102 CYS A CA 1
ATOM 809 C C . CYS A 1 102 ? -1.864 3.991 -0.961 1.00 93.38 102 CYS A C 1
ATOM 811 O O . CYS A 1 102 ? -2.475 4.837 -1.607 1.00 93.38 102 CYS A O 1
ATOM 813 N N . PHE A 1 103 ? -0.838 3.333 -1.502 1.00 91.81 103 PHE A N 1
ATOM 814 C CA . PHE A 1 103 ? -0.355 3.512 -2.870 1.00 91.81 103 PHE A CA 1
ATOM 815 C C . PHE A 1 103 ? 0.263 2.210 -3.390 1.00 91.81 103 PHE A C 1
ATOM 817 O O . PHE A 1 103 ? 0.623 1.325 -2.612 1.00 91.81 103 PHE A O 1
ATOM 824 N N . LEU A 1 104 ? 0.386 2.093 -4.714 1.00 92.06 104 LEU A N 1
ATOM 825 C CA . LEU A 1 104 ? 0.989 0.940 -5.381 1.00 92.06 104 LEU A CA 1
ATOM 826 C C . LEU A 1 104 ? 2.248 1.365 -6.132 1.00 92.06 104 LEU A C 1
ATOM 828 O O . LEU A 1 104 ? 2.184 2.145 -7.081 1.00 92.06 104 LEU A O 1
ATOM 832 N N . SER A 1 105 ? 3.386 0.802 -5.735 1.00 90.12 105 SER A N 1
ATOM 833 C CA . SER A 1 105 ? 4.641 0.937 -6.473 1.00 90.12 105 SER A CA 1
ATOM 834 C C . SER A 1 105 ? 4.686 -0.115 -7.574 1.00 90.12 105 SER A C 1
ATOM 836 O O . SER A 1 105 ? 4.867 -1.303 -7.308 1.00 90.12 105 SER A O 1
ATOM 838 N N . LEU A 1 106 ? 4.489 0.316 -8.819 1.00 91.38 106 LEU A N 1
ATOM 839 C CA . LEU A 1 106 ? 4.461 -0.582 -9.969 1.00 91.38 106 LEU A CA 1
ATOM 840 C C . LEU A 1 106 ? 5.859 -0.704 -10.591 1.00 91.38 106 LEU A C 1
ATOM 842 O O . LEU A 1 106 ? 6.467 0.319 -10.920 1.00 91.38 106 LEU A O 1
ATOM 846 N N . PRO A 1 107 ? 6.380 -1.928 -10.790 1.00 90.88 107 PRO A N 1
ATOM 847 C CA . PRO A 1 107 ? 7.637 -2.109 -11.492 1.00 90.88 107 PRO A CA 1
ATOM 848 C C . PRO A 1 107 ? 7.464 -1.719 -12.960 1.00 90.88 107 PRO A C 1
ATOM 850 O O . PRO A 1 107 ? 6.476 -2.069 -13.609 1.00 90.88 107 PRO A O 1
ATOM 853 N N . LEU A 1 108 ? 8.454 -1.016 -13.501 1.00 87.00 108 LEU A N 1
ATOM 854 C CA . LEU A 1 108 ? 8.513 -0.788 -14.937 1.00 87.00 108 LEU A CA 1
ATOM 855 C C . LEU A 1 108 ? 8.904 -2.096 -15.636 1.00 87.00 108 LEU A C 1
ATOM 857 O O . LEU A 1 108 ? 9.762 -2.822 -15.122 1.00 87.00 108 LEU A O 1
ATOM 861 N N . PRO A 1 109 ? 8.324 -2.397 -16.811 1.00 86.31 109 PRO A N 1
ATOM 862 C CA . PRO A 1 109 ? 8.771 -3.533 -17.597 1.00 86.31 109 PRO A CA 1
ATOM 863 C C . PRO A 1 109 ? 10.271 -3.386 -17.900 1.00 86.31 109 PRO A C 1
ATOM 865 O O . PRO A 1 109 ? 10.747 -2.261 -18.122 1.00 86.31 109 PRO A O 1
ATOM 868 N N . PRO A 1 110 ? 11.034 -4.493 -17.903 1.00 82.94 110 PRO A N 1
ATOM 869 C CA . PRO A 1 110 ? 12.445 -4.439 -18.236 1.00 82.94 110 PRO A CA 1
ATOM 870 C C . PRO A 1 110 ? 12.596 -3.816 -19.622 1.00 82.94 110 PRO A C 1
ATOM 872 O O . PRO A 1 110 ? 11.964 -4.239 -20.589 1.00 82.94 110 PRO A O 1
ATOM 875 N N . LYS A 1 111 ? 13.425 -2.773 -19.717 1.00 73.38 111 LYS A N 1
ATOM 876 C CA . LYS A 1 111 ? 13.784 -2.211 -21.016 1.00 73.38 111 LYS A CA 1
ATOM 877 C C . LYS A 1 111 ? 14.576 -3.279 -21.757 1.00 73.38 111 LYS A C 1
ATOM 879 O O . LYS A 1 111 ? 15.684 -3.603 -21.329 1.00 73.38 111 LYS A O 1
ATOM 884 N N . GLU A 1 112 ? 14.043 -3.782 -22.866 1.00 68.62 112 GLU A N 1
ATOM 885 C CA . GLU A 1 112 ? 14.854 -4.517 -23.831 1.00 68.62 112 GLU A CA 1
ATOM 886 C C . GLU A 1 112 ? 16.028 -3.612 -24.212 1.00 68.62 112 GLU A C 1
ATOM 888 O O . GLU A 1 112 ? 15.852 -2.526 -24.775 1.00 68.62 112 GLU A O 1
ATOM 893 N N . ARG A 1 113 ? 17.247 -3.998 -23.825 1.00 63.09 113 ARG A N 1
ATOM 894 C CA . ARG A 1 113 ? 18.442 -3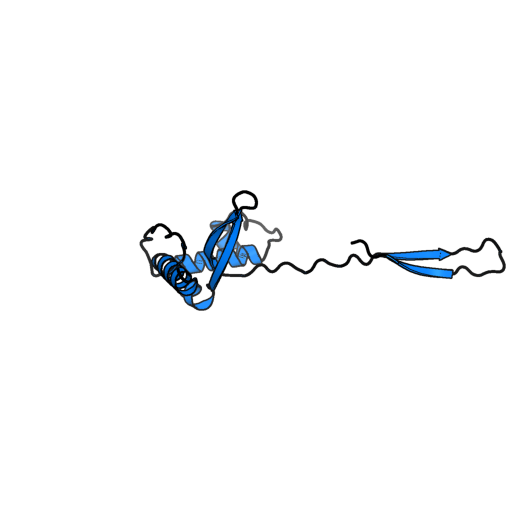.220 -24.149 1.00 63.09 113 ARG A CA 1
ATOM 895 C C . ARG A 1 113 ? 18.803 -3.474 -25.606 1.00 63.09 113 ARG A C 1
ATOM 897 O O . ARG A 1 113 ? 19.707 -4.250 -25.910 1.00 63.09 113 ARG A O 1
ATOM 904 N N . ILE A 1 114 ? 18.094 -2.799 -26.502 1.00 65.69 114 ILE A N 1
ATOM 905 C CA . ILE A 1 114 ? 18.386 -2.800 -27.932 1.00 65.69 114 ILE A CA 1
ATOM 906 C C . ILE A 1 114 ? 19.698 -2.039 -28.144 1.00 65.69 114 ILE A C 1
ATOM 908 O O . ILE A 1 114 ? 19.724 -0.807 -28.162 1.00 65.69 114 ILE A O 1
ATOM 912 N N . HIS A 1 115 ? 20.802 -2.767 -28.312 1.00 71.81 115 HIS A N 1
ATOM 913 C CA . HIS A 1 115 ? 22.081 -2.162 -28.664 1.00 71.81 115 HIS A CA 1
ATOM 914 C C . HIS A 1 115 ? 22.178 -2.068 -30.184 1.00 71.81 115 HIS A C 1
ATOM 916 O O . HIS A 1 115 ? 22.276 -3.074 -30.887 1.00 71.81 115 HIS A O 1
ATOM 922 N N . LYS A 1 116 ? 22.146 -0.838 -30.702 1.00 76.00 116 LYS A N 1
ATOM 923 C CA . LYS A 1 116 ? 22.411 -0.567 -32.116 1.00 76.00 116 LYS A CA 1
ATOM 924 C C . LYS A 1 116 ? 23.917 -0.442 -32.309 1.00 76.00 116 LYS A C 1
ATOM 926 O O . LYS A 1 116 ? 24.507 0.571 -31.942 1.00 76.00 116 LYS A O 1
ATOM 931 N N . VAL A 1 117 ? 24.534 -1.465 -32.886 1.00 83.75 117 VAL A N 1
ATOM 932 C CA . VAL A 1 117 ? 25.943 -1.428 -33.282 1.00 83.75 117 VAL A CA 1
ATOM 933 C C . VAL A 1 117 ? 26.007 -0.930 -34.720 1.00 83.75 117 VAL A C 1
ATOM 935 O O . VAL A 1 117 ? 25.494 -1.575 -35.634 1.00 83.75 117 VAL A O 1
ATOM 938 N N . VAL A 1 118 ? 26.626 0.229 -34.940 1.00 85.25 118 VAL A N 1
ATOM 939 C CA . VAL A 1 118 ? 26.901 0.727 -36.294 1.00 85.25 118 VAL A CA 1
ATOM 940 C C . VAL A 1 118 ? 28.297 0.267 -36.695 1.00 85.25 118 VAL A C 1
ATOM 942 O O . VAL A 1 118 ? 29.297 0.770 -36.192 1.00 85.25 118 VAL A O 1
ATOM 945 N N . MET A 1 119 ? 28.361 -0.698 -37.605 1.00 85.38 119 MET A N 1
ATOM 946 C CA . MET A 1 119 ? 29.600 -1.205 -38.182 1.00 85.38 119 MET A CA 1
ATOM 947 C C . MET A 1 119 ? 29.892 -0.449 -39.474 1.00 85.38 119 MET A C 1
ATOM 949 O O . MET A 1 119 ? 29.031 -0.324 -40.344 1.00 85.38 119 MET A O 1
ATOM 953 N N . THR A 1 120 ? 31.113 0.055 -39.614 1.00 89.00 120 THR A N 1
ATOM 954 C CA . THR A 1 120 ? 31.574 0.659 -40.867 1.00 89.00 120 THR A CA 1
ATOM 955 C C . THR A 1 120 ? 32.450 -0.354 -41.583 1.00 89.00 120 THR A C 1
ATOM 957 O O . THR A 1 120 ? 33.555 -0.648 -41.135 1.00 89.00 120 THR A O 1
ATOM 960 N N . LEU A 1 121 ? 31.945 -0.913 -42.679 1.00 86.19 121 LEU A N 1
ATOM 961 C CA . LEU A 1 121 ? 32.694 -1.828 -43.527 1.00 86.19 121 LEU A CA 1
ATOM 962 C C . LEU A 1 121 ? 33.565 -1.005 -44.472 1.00 86.19 121 LEU A C 1
ATOM 964 O O . LEU A 1 121 ? 33.050 -0.326 -45.364 1.00 86.19 121 LEU A O 1
ATOM 968 N N . VAL A 1 122 ? 34.879 -1.063 -44.258 1.00 87.69 122 VAL A N 1
ATOM 969 C CA . VAL A 1 122 ? 35.880 -0.459 -45.142 1.00 87.69 122 VAL A CA 1
ATOM 970 C C . VAL A 1 122 ? 36.461 -1.574 -46.018 1.00 87.69 122 VAL A C 1
ATOM 972 O O . VAL A 1 122 ? 37.167 -2.441 -45.502 1.00 87.69 122 VAL A O 1
ATOM 975 N N . PRO A 1 123 ? 36.119 -1.625 -47.315 1.00 81.00 123 PRO A N 1
ATOM 976 C CA . PRO A 1 123 ? 36.628 -2.650 -48.217 1.00 81.00 123 PRO A CA 1
ATOM 977 C C . PRO A 1 123 ? 38.130 -2.460 -48.475 1.00 81.00 123 PRO A C 1
ATOM 979 O O . PRO A 1 123 ? 38.618 -1.338 -48.554 1.00 81.00 123 PRO A O 1
ATOM 982 N N . LEU A 1 124 ? 38.854 -3.573 -48.631 1.00 82.69 124 LEU A N 1
ATOM 983 C CA . LEU A 1 124 ? 40.296 -3.573 -48.914 1.00 82.69 124 LEU A CA 1
ATOM 984 C C . LEU A 1 124 ? 40.620 -3.017 -50.315 1.00 82.69 124 LEU A C 1
ATOM 986 O O . LEU A 1 124 ? 41.720 -2.525 -50.553 1.00 82.69 124 LEU A O 1
ATOM 990 N N . SER A 1 125 ? 39.663 -3.097 -51.241 1.00 84.12 125 SER A N 1
ATOM 991 C CA . SER A 1 125 ? 39.799 -2.603 -52.611 1.00 84.12 125 SER A CA 1
ATOM 992 C C . SER A 1 125 ? 39.429 -1.108 -52.685 1.00 84.12 125 SER A C 1
ATOM 994 O O . SER A 1 125 ? 38.323 -0.745 -52.271 1.00 84.12 125 SER A O 1
ATOM 996 N N . PRO A 1 126 ? 40.312 -0.233 -53.207 1.00 76.94 126 PRO A N 1
ATOM 997 C CA . PRO A 1 126 ? 40.133 1.226 -53.186 1.00 76.94 126 PRO A CA 1
ATOM 998 C C . PRO A 1 126 ? 39.003 1.751 -54.092 1.00 76.94 126 PRO A C 1
ATOM 1000 O O . PRO A 1 126 ? 38.602 2.906 -53.978 1.00 76.94 126 PRO A O 1
ATOM 1003 N N . ASP A 1 127 ? 38.471 0.915 -54.981 1.00 82.12 127 ASP A N 1
ATOM 1004 C CA . ASP A 1 127 ? 37.347 1.193 -55.880 1.00 82.12 127 ASP A CA 1
ATOM 1005 C C . ASP A 1 127 ? 35.972 1.081 -55.196 1.00 82.12 127 ASP A C 1
ATOM 1007 O O . ASP A 1 127 ? 34.970 1.585 -55.714 1.00 82.12 127 ASP A O 1
ATOM 1011 N N . ARG A 1 128 ? 35.896 0.452 -54.017 1.00 78.62 128 ARG A N 1
ATOM 1012 C CA . ARG A 1 128 ? 34.634 0.253 -53.297 1.00 78.62 128 ARG A CA 1
ATOM 1013 C C . ARG A 1 128 ? 34.439 1.305 -52.211 1.00 78.62 128 ARG A C 1
ATOM 1015 O O . ARG A 1 128 ? 35.307 1.555 -51.381 1.00 78.62 128 ARG A O 1
ATOM 1022 N N . LYS A 1 129 ? 33.242 1.895 -52.167 1.00 84.69 129 LYS A N 1
ATOM 1023 C CA . LYS A 1 129 ? 32.864 2.834 -51.104 1.00 84.69 129 LYS A CA 1
ATOM 1024 C C . LYS A 1 129 ? 32.617 2.083 -49.795 1.00 84.69 129 LYS A C 1
ATOM 1026 O O . LYS A 1 129 ? 32.004 1.019 -49.787 1.00 84.69 129 LYS A O 1
ATOM 1031 N N . TRP A 1 130 ? 33.060 2.675 -48.691 1.00 83.81 130 TRP A N 1
ATOM 1032 C CA . TRP A 1 130 ? 32.666 2.291 -47.339 1.00 83.81 130 TRP A CA 1
ATOM 1033 C C . TRP A 1 130 ? 31.141 2.243 -47.161 1.00 83.81 130 TRP A C 1
ATOM 1035 O O . TRP A 1 130 ? 30.411 3.095 -47.676 1.00 83.81 130 TRP A O 1
ATOM 1045 N N . VAL A 1 131 ? 30.668 1.244 -46.413 1.00 88.81 131 VAL A N 1
ATOM 1046 C CA . VAL A 1 131 ? 29.240 1.012 -46.147 1.00 88.81 131 VAL A CA 1
ATOM 1047 C C . VAL A 1 131 ? 29.006 0.995 -44.642 1.00 88.81 131 VAL A C 1
ATOM 1049 O O . VAL A 1 131 ? 29.727 0.327 -43.903 1.00 88.81 131 VAL A O 1
ATOM 1052 N N . LYS A 1 132 ? 27.978 1.712 -44.178 1.00 87.38 132 LYS A N 1
ATOM 1053 C CA . LYS A 1 132 ? 27.508 1.626 -42.791 1.00 87.38 132 LYS A CA 1
ATOM 1054 C C . LYS A 1 132 ? 26.436 0.549 -42.691 1.00 87.38 132 LYS A C 1
ATOM 1056 O O . LYS A 1 132 ? 25.425 0.622 -43.380 1.00 87.38 132 LYS A O 1
ATOM 1061 N N . VAL A 1 133 ? 26.648 -0.421 -41.813 1.00 88.44 133 VAL A N 1
ATOM 1062 C CA . VAL A 1 133 ? 25.690 -1.478 -41.488 1.00 88.44 133 VAL A CA 1
ATOM 1063 C C . VAL A 1 133 ? 25.262 -1.290 -40.041 1.00 88.44 133 VAL A C 1
ATOM 1065 O O . VAL A 1 133 ? 26.100 -1.152 -39.155 1.00 88.44 133 VAL A O 1
ATOM 1068 N N . THR A 1 134 ? 23.958 -1.257 -39.783 1.00 84.38 134 THR A N 1
ATOM 1069 C CA . THR A 1 134 ? 23.427 -1.228 -38.416 1.00 84.38 134 THR A CA 1
ATOM 1070 C C . THR A 1 134 ? 23.000 -2.633 -38.026 1.00 84.38 134 THR A C 1
ATOM 1072 O O . THR A 1 134 ? 22.031 -3.156 -38.568 1.00 84.38 134 THR A O 1
ATOM 1075 N N . ALA A 1 135 ? 23.720 -3.236 -37.086 1.00 81.06 135 ALA A N 1
ATOM 1076 C CA . ALA A 1 135 ? 23.319 -4.475 -36.443 1.00 81.06 135 ALA A CA 1
ATOM 1077 C C . ALA A 1 135 ? 22.521 -4.146 -35.177 1.00 81.06 135 ALA A C 1
ATOM 1079 O O . ALA A 1 135 ? 22.920 -3.297 -34.374 1.00 81.06 135 ALA A O 1
ATOM 1080 N N . ILE A 1 136 ? 21.382 -4.811 -35.007 1.00 78.81 136 ILE A N 1
ATOM 1081 C CA . ILE A 1 136 ? 20.574 -4.726 -33.793 1.00 78.81 136 ILE A CA 1
ATOM 1082 C C . ILE A 1 136 ? 20.900 -5.959 -32.959 1.00 78.81 136 ILE A C 1
ATOM 1084 O O . ILE A 1 136 ? 20.622 -7.077 -33.384 1.00 78.81 136 ILE A O 1
ATOM 1088 N N . VAL A 1 137 ? 21.519 -5.755 -31.797 1.00 72.81 137 VAL A N 1
ATOM 1089 C CA . VAL A 1 137 ? 21.868 -6.838 -30.876 1.00 72.81 137 VAL A CA 1
ATOM 1090 C C . VAL A 1 137 ? 20.895 -6.817 -29.706 1.00 72.81 137 VAL A C 1
ATOM 1092 O O . VAL A 1 137 ? 20.786 -5.816 -28.992 1.00 72.81 137 VAL A O 1
ATOM 1095 N N . PHE A 1 138 ? 20.197 -7.934 -29.523 1.00 70.75 138 PHE A N 1
ATOM 1096 C CA . PHE A 1 138 ? 19.353 -8.185 -28.365 1.00 70.75 138 PHE A CA 1
ATOM 1097 C C . PHE A 1 138 ? 20.200 -8.908 -27.316 1.00 70.75 138 PHE A C 1
ATOM 1099 O O . PHE A 1 138 ? 20.600 -10.051 -27.525 1.00 70.75 138 PHE A O 1
ATOM 1106 N N . PHE A 1 139 ? 20.510 -8.232 -26.210 1.00 59.69 139 PHE A N 1
ATOM 1107 C CA . PHE A 1 139 ? 21.008 -8.905 -25.012 1.00 59.69 139 PHE A CA 1
ATOM 1108 C C . PHE A 1 139 ? 19.797 -9.240 -24.140 1.00 59.69 139 PHE A C 1
ATOM 1110 O O . PHE A 1 139 ? 19.079 -8.325 -23.729 1.00 59.69 139 PHE A O 1
ATOM 1117 N N . CYS A 1 140 ? 19.561 -10.538 -23.940 1.00 55.62 140 CYS A N 1
ATOM 1118 C CA . CYS A 1 140 ? 18.643 -11.055 -22.929 1.00 55.62 140 CYS A CA 1
ATOM 1119 C C . CYS A 1 140 ? 19.280 -10.945 -21.540 1.00 55.62 140 CYS A C 1
ATOM 1121 O O . CYS A 1 140 ? 20.517 -11.127 -21.453 1.00 55.62 140 CYS A O 1
#

Foldseek 3Di:
DVLVVVCVVDVVSPDDDDDDPVVVVVVVLVVQQVVFFPAPDQDDDDQDFPPPPDPVVSLVVLVVNVSNRTDGPLCVPQKDWDWDWDADPPPRDIGIDIDIDRDDDDDDDDPFPFDWDWDWDDDPDPPDDIDTDTDTDGDD

InterPro domains:
  IPR001394 Peptidase C19, ubiquitin carboxyl-terminal hydrolase [PF00443] (5-99)
  IPR028889 Ubiquitin specific protease UPS, catalytic domain [PS50235] (1-140)
  IPR038765 Papain-like cysteine peptidase superfamily [SSF54001] (5-112)
  IPR050185 Ubiquitin carboxyl-terminal hydrolase [PTHR21646] (5-124)

pLDDT: mean 83.73, std 12.18, range [44.69, 96.88]

Radius of gyration: 27.05 Å; chains: 1; bounding box: 54×54×78 Å